Protein AF-A0A9P4HYZ8-F1 (afdb_monomer)

Solvent-accessible surface area (backbone atoms only — not comparable to full-atom values): 9471 Å² total; per-residue (Å²): 136,83,79,76,77,73,88,64,77,79,76,78,64,61,65,66,66,54,50,53,30,52,51,43,30,47,53,16,23,52,52,40,28,52,54,36,51,52,52,49,50,53,34,52,73,74,72,43,86,74,59,67,69,50,57,50,42,30,50,53,17,52,52,49,50,53,48,53,54,52,52,49,52,40,42,77,75,71,58,70,56,62,70,60,54,39,53,51,36,49,55,48,38,55,52,38,50,54,40,44,52,53,48,50,68,72,40,44,73,67,66,76,50,74,72,36,57,90,74,41,72,42,71,67,44,26,51,53,46,49,50,53,51,50,44,51,54,32,44,49,44,28,41,53,25,35,50,51,45,35,51,51,44,52,51,43,46,55,51,48,57,60,50,57,61,57,71,70,68,82,78,130

Secondary structure (DSSP, 8-state):
-------SPP--S-HHHHHHHHHHHHHHHHHHHHHHHHHHHHHHHTTPPPPHHHHHHHHHHHHHHHHHHHHHHHHHHT---HHHHHHHHHH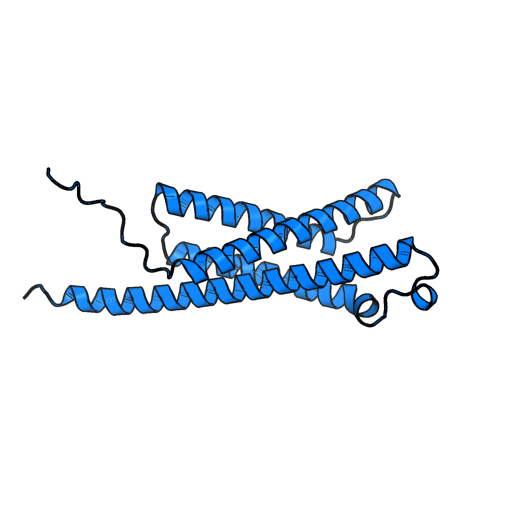HHHHHHHHHHHHHHHHHHHHHS--SHHHHSSHHHHHHHHHHHHHHHHHHHHHHHHHHHHHHHHHHHHHHHHHHHHGGGS--

Foldseek 3Di:
DDPPPPPADPDLADVVLQVVLLVLLLVLLVLLLVLLVVVVVVCVVVVHDRDVLSVLSNVLSVLSNVVSVVQVVCCVPPNDDLVVQLVSLVVSLVSLVVSLVVLCVVCVVLVPDQLDCVVQVDPVSSVVSVSSVVSNVSSVSNNVSSVSNSVSSVVSVVVVVVVVVVVVPPPD

Mean predicted aligned error: 7.48 Å

Organism: NCBI:txid1314787

Sequence (172 aa):
ITMARSKVQPTHYPRIPFHILRSAQLISSLVVASVMLYFIANLSHDGYGVPWTFIFLTTVSFLTIVFLSATIVLHCCYGLKPRLNIALNTSLLTIWTVGFALLARWSSPTLGHVCSKVTWHNEDGIMICRIYKALFAFSMLGFLSTTSALLLDIYVWKRSIRRGKYNQMEGL

Radius of gyration: 21.16 Å; Cα contacts (8 Å, |Δi|>4): 133; chains: 1; bounding box: 54×35×67 Å

Nearest PDB structures (foldseek):
  8yky-assembly1_R  TM=3.660E-01  e=1.196E+00  Clostridium perfringens
  8rql-assembly1_R  TM=3.349E-01  e=1.775E+00  Homo sapiens
  7d3s-assembly1_R  TM=3.999E-01  e=5.259E+00  Homo sapiens
  5uz7-assembly1_R  TM=3.154E-01  e=3.543E+00  Homo sapiens
  6e6a-assembly1_B  TM=3.375E-01  e=4.535E+00  Chlamydia trachomatis

Structure (mmCIF, N/CA/C/O backbone):
data_AF-A0A9P4HYZ8-F1
#
_entry.id   AF-A0A9P4HYZ8-F1
#
loop_
_atom_site.group_PDB
_atom_site.id
_atom_site.type_symbol
_atom_site.label_atom_id
_atom_site.label_alt_id
_atom_site.label_comp_id
_atom_site.label_asym_id
_atom_site.label_entity_id
_atom_site.label_seq_id
_atom_site.pdbx_PDB_ins_code
_atom_site.Cartn_x
_atom_site.Cartn_y
_atom_site.Cartn_z
_atom_site.occupancy
_atom_site.B_iso_or_equiv
_atom_site.auth_seq_id
_atom_site.auth_comp_id
_atom_site.auth_asym_id
_atom_site.auth_atom_id
_atom_site.pdbx_PDB_model_num
ATOM 1 N N . ILE A 1 1 ? -10.371 21.748 43.003 1.00 42.84 1 ILE A N 1
ATOM 2 C CA . ILE A 1 1 ? -10.140 21.624 41.542 1.00 42.84 1 ILE A CA 1
ATOM 3 C C . ILE A 1 1 ? -10.949 20.429 41.060 1.00 42.84 1 ILE A C 1
ATOM 5 O O . ILE A 1 1 ? -10.550 19.291 41.266 1.00 42.84 1 ILE A O 1
ATOM 9 N N . THR A 1 2 ? -12.148 20.676 40.543 1.00 41.84 2 THR A N 1
ATOM 10 C CA . THR A 1 2 ? -13.021 19.651 39.964 1.00 41.84 2 THR A CA 1
ATOM 11 C C . THR A 1 2 ? -12.403 19.188 38.647 1.00 41.84 2 THR A C 1
ATOM 13 O O . THR A 1 2 ? -12.336 19.953 37.689 1.00 41.84 2 THR A O 1
ATOM 16 N N . MET A 1 3 ? -11.902 17.949 38.597 1.00 49.66 3 MET A N 1
ATOM 17 C CA . MET A 1 3 ? -11.468 17.346 37.336 1.00 49.66 3 MET A CA 1
ATOM 18 C C . MET A 1 3 ? -12.684 17.257 36.413 1.00 49.66 3 MET A C 1
ATOM 20 O O . MET A 1 3 ? -13.581 16.444 36.635 1.00 49.66 3 MET A O 1
ATOM 24 N N . ALA A 1 4 ? -12.728 18.107 35.386 1.00 51.38 4 ALA A N 1
ATOM 25 C CA . ALA A 1 4 ? -13.688 17.974 34.306 1.00 51.38 4 ALA A CA 1
ATOM 26 C C . ALA A 1 4 ? -13.542 16.562 33.726 1.00 51.38 4 ALA A C 1
ATOM 28 O O . ALA A 1 4 ? -12.506 16.208 33.160 1.00 51.38 4 ALA A O 1
ATOM 29 N N . ARG A 1 5 ? -14.567 15.729 33.928 1.00 47.62 5 ARG A N 1
ATOM 30 C CA . ARG A 1 5 ? -14.634 14.374 33.387 1.00 47.62 5 ARG A CA 1
ATOM 31 C C . ARG A 1 5 ? -14.555 14.489 31.871 1.00 47.62 5 ARG A C 1
ATOM 33 O O . ARG A 1 5 ? -15.538 14.838 31.222 1.00 47.62 5 ARG A O 1
ATOM 40 N N . SER A 1 6 ? -13.374 14.217 31.321 1.00 45.97 6 SER A N 1
ATOM 41 C CA . SER A 1 6 ? -13.174 14.042 29.889 1.00 45.97 6 SER A CA 1
ATOM 42 C C . SER A 1 6 ? -14.232 13.060 29.390 1.00 45.97 6 SER A C 1
ATOM 44 O O . SER A 1 6 ? -14.254 11.889 29.770 1.00 45.97 6 SER A O 1
ATOM 46 N N . LYS A 1 7 ? -15.161 13.563 28.572 1.00 51.66 7 LYS A N 1
ATOM 47 C CA . LYS A 1 7 ? -16.253 12.793 27.959 1.00 51.66 7 LYS A CA 1
ATOM 48 C C . LYS A 1 7 ? -15.747 11.928 26.795 1.00 51.66 7 LYS A C 1
ATOM 50 O O . LYS A 1 7 ? -16.540 11.458 25.985 1.00 51.66 7 LYS A O 1
ATOM 55 N N . VAL A 1 8 ? -14.428 11.756 26.686 1.00 53.22 8 VAL A N 1
ATOM 56 C CA . VAL A 1 8 ? -13.773 10.976 25.643 1.00 53.22 8 VAL A CA 1
ATOM 57 C C . VAL A 1 8 ? -13.601 9.557 26.163 1.00 53.22 8 VAL A C 1
ATOM 59 O O . VAL A 1 8 ? -12.939 9.315 27.172 1.00 53.22 8 VAL A O 1
ATOM 62 N N . GLN A 1 9 ? -14.240 8.612 25.480 1.00 54.69 9 GLN A N 1
ATOM 63 C CA . GLN A 1 9 ? -14.147 7.193 25.799 1.00 54.69 9 GLN A CA 1
ATOM 64 C C . GLN A 1 9 ? -12.663 6.763 25.783 1.00 54.69 9 GLN A C 1
ATOM 66 O O . GLN A 1 9 ? -11.972 7.065 24.806 1.00 54.69 9 GLN A O 1
ATOM 71 N N . PRO A 1 10 ? -12.146 6.082 26.827 1.00 59.66 10 PRO A N 1
ATOM 72 C CA . PRO A 1 10 ? -10.743 5.694 26.874 1.00 59.66 10 PRO A CA 1
ATOM 73 C C . PRO A 1 10 ? -10.381 4.824 25.670 1.00 59.66 10 PRO A C 1
ATOM 75 O O . PRO A 1 10 ? -11.045 3.826 25.380 1.00 59.66 10 PRO A O 1
ATOM 78 N N . THR A 1 11 ? -9.310 5.190 24.970 1.00 61.12 11 THR A N 1
ATOM 79 C CA . THR A 1 11 ? -8.834 4.454 23.802 1.00 61.12 11 THR A CA 1
ATOM 80 C C . THR A 1 11 ? -8.452 3.025 24.196 1.00 61.12 11 THR A C 1
ATOM 82 O O . THR A 1 11 ? -7.488 2.811 24.925 1.00 61.12 11 THR A O 1
ATOM 85 N N . HIS A 1 12 ? -9.187 2.026 23.699 1.00 68.12 12 HIS A N 1
ATOM 86 C CA . HIS A 1 12 ? -8.905 0.607 23.971 1.00 68.12 12 HIS A CA 1
ATOM 87 C C . HIS A 1 12 ? -7.723 0.036 23.167 1.00 68.12 12 HIS A C 1
ATOM 89 O O . HIS A 1 12 ? -7.365 -1.129 23.350 1.00 68.12 12 HIS A O 1
ATOM 95 N N . TYR A 1 13 ? -7.129 0.831 22.273 1.00 74.62 13 TYR A N 1
ATOM 96 C CA . TYR A 1 13 ? -6.004 0.412 21.444 1.00 74.62 13 TYR A CA 1
ATOM 97 C C . TYR A 1 13 ? -4.692 0.395 22.239 1.00 74.62 13 TYR A C 1
ATOM 99 O O . TYR A 1 13 ? -4.389 1.366 22.940 1.00 74.62 13 TYR A O 1
ATOM 107 N N . PRO A 1 14 ? -3.867 -0.659 22.104 1.00 80.62 14 PRO A N 1
ATOM 108 C CA . PRO A 1 14 ? -2.502 -0.616 22.601 1.00 80.62 14 PRO A CA 1
ATOM 109 C C . PRO A 1 14 ? -1.713 0.407 21.769 1.00 80.62 14 PRO A C 1
ATOM 111 O O . PRO A 1 14 ? -1.604 0.274 20.550 1.00 80.62 14 PRO A O 1
ATOM 114 N N . ARG A 1 15 ? -1.180 1.445 22.430 1.00 78.69 15 ARG A N 1
ATOM 115 C CA . ARG A 1 15 ? -0.579 2.619 21.766 1.00 78.69 15 ARG A CA 1
ATOM 116 C C . ARG A 1 15 ? 0.542 2.243 20.792 1.00 78.69 15 ARG A C 1
ATOM 118 O O . ARG A 1 15 ? 0.533 2.690 19.652 1.00 78.69 15 ARG A O 1
ATOM 125 N N . ILE A 1 16 ? 1.479 1.400 21.229 1.00 83.00 16 ILE A N 1
ATOM 126 C CA . ILE A 1 16 ? 2.681 1.069 20.449 1.00 83.00 16 ILE A CA 1
ATOM 127 C C . ILE A 1 16 ? 2.332 0.311 19.152 1.00 83.00 16 ILE A C 1
ATOM 129 O O . ILE A 1 16 ? 2.648 0.832 18.082 1.00 83.00 16 ILE A O 1
ATOM 133 N N . PRO A 1 17 ? 1.627 -0.843 19.182 1.00 86.38 17 PRO A N 1
ATOM 134 C CA . PRO A 1 17 ? 1.246 -1.548 17.955 1.00 86.38 17 PRO A CA 1
ATOM 135 C C . PRO A 1 17 ? 0.428 -0.683 16.996 1.00 86.38 17 PRO A C 1
ATOM 137 O O . PRO A 1 17 ? 0.641 -0.722 15.790 1.00 86.38 17 PRO A O 1
ATOM 140 N N . PHE A 1 18 ? -0.483 0.131 17.532 1.00 86.50 18 PHE A N 1
ATOM 141 C CA . PHE A 1 18 ? -1.340 0.989 16.725 1.00 86.50 18 PHE A CA 1
ATOM 142 C C . PHE A 1 18 ? -0.543 2.025 15.922 1.00 86.50 18 PHE A C 1
ATOM 144 O O . PHE A 1 18 ? -0.737 2.145 14.712 1.00 86.50 18 PHE A O 1
ATOM 151 N N . HIS A 1 19 ? 0.377 2.747 16.568 1.00 87.81 19 HIS A N 1
ATOM 152 C CA . HIS A 1 19 ? 1.184 3.753 15.879 1.00 87.81 19 HIS A CA 1
ATOM 153 C C . HIS A 1 19 ? 2.222 3.128 14.947 1.00 87.81 19 HIS A C 1
ATOM 155 O O . HIS A 1 19 ? 2.400 3.633 13.846 1.00 87.81 19 HIS A O 1
ATOM 161 N N . ILE A 1 20 ? 2.851 2.010 15.328 1.00 91.94 20 ILE A N 1
ATOM 162 C CA . ILE A 1 20 ? 3.816 1.317 14.459 1.00 91.94 20 ILE A CA 1
ATOM 163 C C . ILE A 1 20 ? 3.151 0.876 13.155 1.00 91.94 20 ILE A C 1
ATOM 165 O O . ILE A 1 20 ? 3.680 1.149 12.079 1.00 91.94 20 ILE A O 1
ATOM 169 N N . LEU A 1 21 ? 1.983 0.232 13.237 1.00 93.38 21 LEU A N 1
ATOM 170 C CA . LEU A 1 21 ? 1.278 -0.255 12.053 1.00 93.38 21 LEU A CA 1
ATOM 171 C C . LEU A 1 21 ? 0.868 0.894 11.132 1.00 93.38 21 LEU A C 1
ATOM 173 O O . LEU A 1 21 ? 1.111 0.823 9.931 1.00 93.38 21 LEU A O 1
ATOM 177 N N . ARG A 1 22 ? 0.337 1.986 11.691 1.00 91.62 22 ARG A N 1
ATOM 178 C CA . ARG A 1 22 ? -0.039 3.164 10.898 1.00 91.62 22 ARG A CA 1
ATOM 179 C C . ARG A 1 22 ? 1.158 3.876 10.278 1.00 91.62 22 ARG A C 1
ATOM 181 O O . ARG A 1 22 ? 1.073 4.290 9.127 1.00 91.62 22 ARG A O 1
ATOM 188 N N . SER A 1 23 ? 2.275 3.983 10.995 1.00 92.88 23 SER A N 1
ATOM 189 C CA . SER A 1 23 ? 3.514 4.538 10.443 1.00 92.88 23 SER A CA 1
ATOM 190 C C . SER A 1 23 ? 4.061 3.666 9.315 1.00 92.88 23 SER A C 1
ATOM 192 O O . SER A 1 23 ? 4.459 4.195 8.282 1.00 92.88 23 SER A O 1
ATOM 194 N N . ALA A 1 24 ? 4.026 2.338 9.463 1.00 95.38 24 ALA A N 1
ATOM 195 C CA . ALA A 1 24 ? 4.433 1.415 8.407 1.00 95.38 24 ALA A CA 1
ATOM 196 C C . ALA A 1 24 ? 3.540 1.536 7.160 1.00 95.38 24 ALA A C 1
ATOM 198 O O . ALA A 1 24 ? 4.065 1.602 6.048 1.00 95.38 24 ALA A O 1
ATOM 199 N N . GLN A 1 25 ? 2.216 1.636 7.337 1.00 95.38 25 GLN A N 1
ATOM 200 C CA . GLN A 1 25 ? 1.273 1.891 6.241 1.00 95.38 25 GLN A CA 1
ATOM 201 C C . GLN A 1 25 ? 1.567 3.230 5.553 1.00 95.38 25 GLN A C 1
ATOM 203 O O . GLN A 1 25 ? 1.615 3.287 4.326 1.00 95.38 25 GLN A O 1
ATOM 208 N N . LEU A 1 26 ? 1.811 4.294 6.327 1.00 94.69 26 LEU A N 1
ATOM 209 C CA . LEU A 1 26 ? 2.102 5.623 5.791 1.00 94.69 26 LEU A CA 1
ATOM 210 C C . LEU A 1 26 ? 3.398 5.624 4.977 1.00 94.69 26 LEU A C 1
ATOM 212 O O . LEU A 1 26 ? 3.383 6.037 3.821 1.00 94.69 26 LEU A O 1
ATOM 216 N N . ILE A 1 27 ? 4.493 5.110 5.545 1.00 96.81 27 ILE A N 1
ATOM 217 C CA . ILE A 1 27 ? 5.796 5.029 4.869 1.00 96.81 27 ILE A CA 1
ATOM 218 C C . ILE A 1 27 ? 5.676 4.201 3.589 1.00 96.81 27 ILE A C 1
ATOM 220 O O . ILE A 1 27 ? 6.115 4.645 2.532 1.00 96.81 27 ILE A O 1
ATOM 224 N N . SER A 1 28 ? 5.037 3.030 3.667 1.00 96.75 28 SER A N 1
ATOM 225 C CA . SER A 1 28 ? 4.771 2.194 2.495 1.00 96.75 28 SER A CA 1
ATOM 226 C C . SER A 1 28 ? 4.015 2.970 1.414 1.00 96.75 28 SER A C 1
ATOM 228 O O . SER A 1 28 ? 4.494 3.065 0.286 1.00 96.75 28 SER A O 1
ATOM 230 N N . SER A 1 29 ? 2.882 3.587 1.760 1.00 95.94 29 SER A N 1
ATOM 231 C CA . SER A 1 29 ? 2.058 4.327 0.800 1.00 95.94 29 SER A CA 1
ATOM 232 C C . SER A 1 29 ? 2.784 5.525 0.184 1.00 95.94 29 SER A C 1
ATOM 234 O O . SER A 1 29 ? 2.645 5.767 -1.010 1.00 95.94 29 SER A O 1
ATOM 236 N N . LEU A 1 30 ? 3.618 6.234 0.949 1.00 96.88 30 LEU A N 1
ATOM 237 C CA . LEU A 1 30 ? 4.393 7.365 0.447 1.00 96.88 30 LEU A CA 1
ATOM 238 C C . LEU A 1 30 ? 5.462 6.917 -0.553 1.00 96.88 30 LEU A C 1
ATOM 240 O O . LEU A 1 30 ? 5.611 7.533 -1.609 1.00 96.88 30 LEU A O 1
ATOM 244 N N . VAL A 1 31 ? 6.177 5.829 -0.251 1.00 96.69 31 VAL A N 1
ATOM 245 C CA . VAL A 1 31 ? 7.199 5.279 -1.151 1.00 96.69 31 VAL A CA 1
ATOM 246 C C . VAL A 1 31 ? 6.554 4.740 -2.425 1.00 96.69 31 VAL A C 1
ATOM 248 O O . VAL A 1 31 ? 7.002 5.080 -3.518 1.00 96.69 31 VAL A O 1
ATOM 251 N N . VAL A 1 32 ? 5.477 3.955 -2.309 1.00 96.44 32 VAL A N 1
ATOM 252 C CA . VAL A 1 32 ? 4.767 3.404 -3.474 1.00 96.44 32 VAL A CA 1
ATOM 253 C C . VAL A 1 32 ? 4.194 4.526 -4.343 1.00 96.44 32 VAL A C 1
ATOM 255 O O . VAL A 1 32 ? 4.398 4.499 -5.555 1.00 96.44 32 VAL A O 1
ATOM 258 N N . ALA A 1 33 ? 3.562 5.547 -3.750 1.00 96.31 33 ALA A N 1
ATOM 259 C CA . ALA A 1 33 ? 3.072 6.710 -4.490 1.00 96.31 33 ALA A CA 1
ATOM 260 C C . ALA A 1 33 ? 4.209 7.437 -5.223 1.00 96.31 33 ALA A C 1
ATOM 262 O O . ALA A 1 33 ? 4.098 7.696 -6.417 1.00 96.31 33 ALA A O 1
ATOM 263 N N . SER A 1 34 ? 5.320 7.711 -4.535 1.00 96.50 34 SER A N 1
ATOM 264 C CA . SER A 1 34 ? 6.474 8.411 -5.116 1.00 96.50 34 SER A CA 1
ATOM 265 C C . SER A 1 34 ? 7.072 7.650 -6.301 1.00 96.50 34 SER A C 1
ATOM 267 O O . SER A 1 34 ? 7.298 8.230 -7.360 1.00 96.50 34 SER A O 1
ATOM 269 N N . VAL A 1 35 ? 7.285 6.339 -6.152 1.00 95.81 35 VAL A N 1
ATOM 270 C CA . VAL A 1 35 ? 7.855 5.497 -7.214 1.00 95.81 35 VAL A CA 1
ATOM 271 C C . VAL A 1 35 ? 6.897 5.354 -8.397 1.00 95.81 35 VAL A C 1
ATOM 273 O O . VAL A 1 35 ? 7.328 5.431 -9.546 1.00 95.81 35 VAL A O 1
ATOM 276 N N . MET A 1 36 ? 5.597 5.175 -8.146 1.00 94.56 36 MET A N 1
ATOM 277 C CA . MET A 1 36 ? 4.608 5.111 -9.223 1.00 94.56 36 MET A CA 1
ATOM 278 C C . MET A 1 36 ? 4.526 6.424 -9.998 1.00 94.56 36 MET A C 1
ATOM 280 O O . MET A 1 36 ? 4.550 6.398 -11.224 1.00 94.56 36 MET A O 1
ATOM 284 N N . LEU A 1 37 ? 4.487 7.566 -9.304 1.00 95.75 37 LEU A N 1
ATOM 285 C CA . LEU A 1 37 ? 4.490 8.880 -9.947 1.00 95.75 37 LEU A CA 1
ATOM 286 C C . LEU A 1 37 ? 5.754 9.097 -10.778 1.00 95.75 37 LEU A C 1
ATOM 288 O O . LEU A 1 37 ? 5.655 9.587 -11.897 1.00 95.75 37 LEU A O 1
ATOM 292 N N . TYR A 1 38 ? 6.918 8.681 -10.272 1.00 94.69 38 TYR A N 1
ATOM 293 C CA . TYR A 1 38 ? 8.167 8.711 -11.031 1.00 94.69 38 TYR A CA 1
ATOM 294 C C . TYR A 1 38 ? 8.065 7.903 -12.332 1.00 94.69 38 TYR A C 1
ATOM 296 O O . TYR A 1 38 ? 8.416 8.409 -13.397 1.00 94.69 38 TYR A O 1
ATOM 304 N N . PHE A 1 39 ? 7.546 6.671 -12.290 1.00 92.25 39 PHE A N 1
ATOM 305 C CA . PHE A 1 39 ? 7.381 5.877 -13.509 1.00 92.25 39 PHE A CA 1
ATOM 306 C C . PHE A 1 39 ? 6.346 6.468 -14.466 1.00 92.25 39 PHE A C 1
ATOM 308 O O . PHE A 1 39 ? 6.597 6.519 -15.666 1.00 92.25 39 PHE A O 1
ATOM 315 N N . ILE A 1 40 ? 5.210 6.943 -13.954 1.00 94.00 40 ILE A N 1
ATOM 316 C CA . ILE A 1 40 ? 4.167 7.580 -14.767 1.00 94.00 40 ILE A CA 1
ATOM 317 C C . ILE A 1 40 ? 4.719 8.829 -15.461 1.00 94.00 40 ILE A C 1
ATOM 319 O O . ILE A 1 40 ? 4.478 9.010 -16.652 1.00 94.00 40 ILE A O 1
ATOM 323 N N . ALA A 1 41 ? 5.478 9.662 -14.744 1.00 94.25 41 ALA A N 1
ATOM 324 C CA . ALA A 1 41 ? 6.073 10.877 -15.287 1.00 94.25 41 ALA A CA 1
ATOM 325 C C . ALA A 1 41 ? 7.071 10.572 -16.411 1.00 94.25 41 ALA A C 1
ATOM 327 O O . ALA A 1 41 ? 6.965 11.173 -17.475 1.00 94.25 41 ALA A O 1
ATOM 328 N N . ASN A 1 42 ? 7.977 9.604 -16.217 1.00 92.38 42 ASN A N 1
ATOM 329 C CA . ASN A 1 42 ? 8.937 9.218 -17.259 1.00 92.38 42 ASN A CA 1
ATOM 330 C C . ASN A 1 42 ? 8.248 8.596 -18.480 1.00 92.38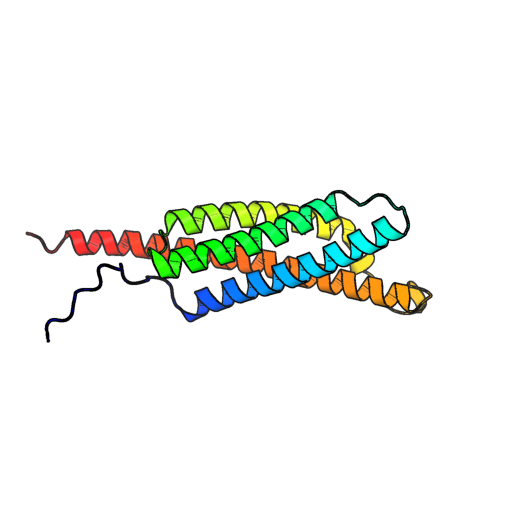 42 ASN A C 1
ATOM 332 O O . ASN A 1 42 ? 8.523 8.992 -19.605 1.00 92.38 42 ASN A O 1
ATOM 336 N N . LEU A 1 43 ? 7.293 7.681 -18.273 1.00 91.25 43 LEU A N 1
ATOM 337 C CA . LEU A 1 43 ? 6.553 7.072 -19.384 1.00 91.25 43 LEU A CA 1
ATOM 338 C C . LEU A 1 43 ? 5.780 8.119 -20.193 1.00 91.25 43 LEU A C 1
ATOM 340 O O . LEU A 1 43 ? 5.779 8.065 -21.418 1.00 91.25 43 LEU A O 1
ATOM 344 N N . SER A 1 44 ? 5.160 9.083 -19.509 1.00 92.25 44 SER A N 1
ATOM 345 C CA . SER A 1 44 ? 4.407 10.156 -20.165 1.00 92.25 44 SER A CA 1
ATOM 346 C C . SER A 1 44 ? 5.326 11.122 -20.912 1.00 92.25 44 SER A C 1
ATOM 348 O O . SER A 1 44 ? 4.988 11.548 -22.012 1.00 92.25 44 SER A O 1
ATOM 350 N N . HIS A 1 45 ? 6.482 11.455 -20.328 1.00 93.56 45 HIS A N 1
ATOM 351 C CA . HIS A 1 45 ? 7.497 12.295 -20.962 1.00 93.56 45 HIS A CA 1
ATOM 352 C C . HIS A 1 45 ? 8.008 11.672 -22.268 1.00 93.56 45 HIS A C 1
ATOM 354 O O . HIS A 1 45 ? 8.136 12.363 -23.275 1.00 93.56 45 HIS A O 1
ATOM 360 N N . ASP A 1 46 ? 8.211 10.355 -22.271 1.00 92.00 46 ASP A N 1
ATOM 361 C CA . ASP A 1 46 ? 8.729 9.616 -23.423 1.00 92.00 46 ASP A CA 1
ATOM 362 C C . ASP A 1 46 ? 7.626 9.199 -24.423 1.00 92.00 46 ASP A C 1
ATOM 364 O O . ASP A 1 46 ? 7.890 8.489 -25.393 1.00 92.00 46 ASP A O 1
ATOM 368 N N . GLY A 1 47 ? 6.378 9.635 -24.206 1.00 91.62 47 GLY A N 1
ATOM 369 C CA . GLY A 1 47 ? 5.245 9.374 -25.100 1.00 91.62 47 GLY A CA 1
ATOM 370 C C . GLY A 1 47 ? 4.693 7.944 -25.046 1.00 91.62 47 GLY A C 1
ATOM 371 O O . GLY A 1 47 ? 3.904 7.557 -25.910 1.00 91.62 47 GLY A O 1
ATOM 372 N N . TYR A 1 48 ? 5.074 7.151 -24.042 1.00 91.06 48 TYR A N 1
ATOM 373 C CA . TYR A 1 48 ? 4.558 5.799 -23.846 1.00 91.06 48 TYR A CA 1
ATOM 374 C C . TYR A 1 48 ? 3.210 5.799 -23.117 1.00 91.06 48 TYR A C 1
ATOM 376 O O . TYR A 1 48 ? 2.949 6.585 -22.205 1.00 91.06 48 TYR A O 1
ATOM 384 N N . GLY A 1 49 ? 2.349 4.846 -23.480 1.00 89.62 49 GLY A N 1
ATOM 385 C CA . GLY A 1 49 ? 1.096 4.608 -22.769 1.00 89.62 49 GLY A CA 1
ATOM 386 C C . GLY A 1 49 ? 1.341 4.141 -21.332 1.00 89.62 49 GLY A C 1
ATOM 387 O O . GLY A 1 49 ? 2.108 3.208 -21.092 1.00 89.62 49 GLY A O 1
ATOM 388 N N . VAL A 1 50 ? 0.658 4.763 -20.370 1.00 88.44 50 VAL A N 1
ATOM 389 C CA . VAL A 1 50 ? 0.772 4.407 -18.950 1.00 88.44 50 VAL A CA 1
ATOM 390 C C . VAL A 1 50 ? -0.034 3.132 -18.660 1.00 88.44 50 VAL A C 1
ATOM 392 O O . VAL A 1 50 ? -1.247 3.113 -18.892 1.00 88.44 50 VAL A O 1
ATOM 395 N N . PRO A 1 51 ? 0.582 2.071 -18.103 1.00 88.81 51 PRO A N 1
ATOM 396 C CA . PRO A 1 51 ? -0.148 0.872 -17.712 1.00 88.81 51 PRO A CA 1
ATOM 397 C C . PRO A 1 51 ? -1.211 1.177 -16.650 1.00 88.81 51 PRO A C 1
ATOM 399 O O . PRO A 1 51 ? -0.926 1.801 -15.626 1.00 88.81 51 PRO A O 1
ATOM 402 N N . TRP A 1 52 ? -2.428 0.659 -16.833 1.00 89.25 52 TRP A N 1
ATOM 403 C CA . TRP A 1 52 ? -3.522 0.829 -15.864 1.00 89.25 52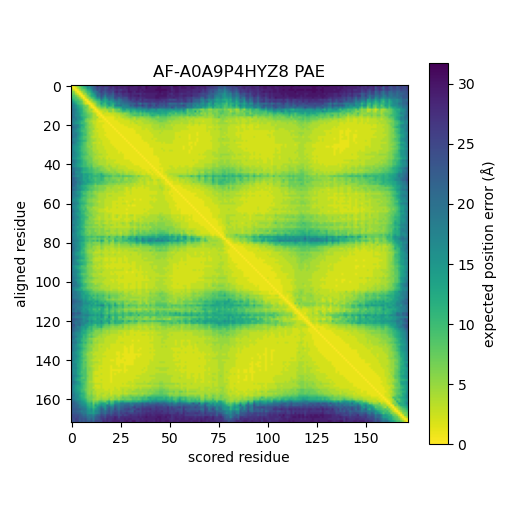 TRP A CA 1
ATOM 404 C C . TRP A 1 52 ? -3.156 0.351 -14.447 1.00 89.25 52 TRP A C 1
ATOM 406 O O . TRP A 1 52 ? -3.585 0.946 -13.460 1.00 89.25 52 TRP A O 1
ATOM 416 N N . THR A 1 53 ? -2.312 -0.678 -14.328 1.00 89.81 53 THR A N 1
ATOM 417 C CA . THR A 1 53 ? -1.830 -1.187 -13.034 1.00 89.81 53 THR A CA 1
ATOM 418 C C . THR A 1 53 ? -1.095 -0.122 -12.219 1.00 89.81 53 THR A C 1
ATOM 420 O O . THR A 1 53 ? -1.219 -0.104 -10.994 1.00 89.81 53 THR A O 1
ATOM 423 N N . PHE A 1 54 ? -0.372 0.789 -12.877 1.00 88.69 54 PHE A N 1
ATOM 424 C CA . PHE A 1 54 ? 0.397 1.839 -12.206 1.00 88.69 54 PHE A CA 1
ATOM 425 C C . PHE A 1 54 ? -0.541 2.922 -11.684 1.00 88.69 54 PHE A C 1
ATOM 427 O O . PHE A 1 54 ? -0.413 3.360 -10.541 1.00 88.69 54 PHE A O 1
ATOM 434 N N . ILE A 1 55 ? -1.544 3.289 -12.485 1.00 92.12 55 ILE A N 1
ATOM 435 C CA . ILE A 1 55 ? -2.608 4.213 -12.077 1.00 92.12 55 ILE A CA 1
ATOM 436 C C . ILE A 1 55 ? -3.353 3.636 -10.872 1.00 92.12 55 ILE A C 1
ATOM 438 O O . ILE A 1 55 ? -3.510 4.322 -9.865 1.00 92.12 55 ILE A O 1
ATOM 442 N N . PHE A 1 56 ? -3.728 2.355 -10.929 1.00 93.31 56 PHE A N 1
ATOM 443 C CA . PHE A 1 56 ? -4.420 1.682 -9.835 1.00 93.31 56 PHE A CA 1
ATOM 444 C C . PHE A 1 56 ? -3.609 1.736 -8.533 1.00 93.31 56 PHE A C 1
ATOM 446 O O . PHE A 1 56 ? -4.109 2.246 -7.532 1.00 93.31 56 PHE A O 1
ATOM 453 N N . LEU A 1 57 ? -2.344 1.291 -8.541 1.00 91.12 57 LEU A N 1
ATOM 454 C CA . LEU A 1 57 ? -1.455 1.320 -7.365 1.00 91.12 57 LEU A CA 1
ATOM 455 C C . LEU A 1 57 ? -1.197 2.734 -6.831 1.00 91.12 57 LEU A C 1
ATOM 457 O O . LEU A 1 57 ? -1.106 2.930 -5.615 1.00 91.12 57 LEU A O 1
ATOM 461 N N . THR A 1 58 ? -1.127 3.721 -7.724 1.00 93.19 58 THR A N 1
ATOM 462 C CA . THR A 1 58 ? -1.051 5.137 -7.350 1.00 93.19 58 THR A CA 1
ATOM 463 C C . THR A 1 58 ? -2.299 5.532 -6.567 1.00 93.19 58 THR A C 1
ATOM 465 O O . THR A 1 58 ? -2.188 6.010 -5.438 1.00 93.19 58 THR A O 1
ATOM 468 N N . THR A 1 59 ? -3.492 5.250 -7.098 1.00 93.69 59 THR A N 1
ATOM 469 C CA . THR A 1 59 ? -4.764 5.523 -6.417 1.00 93.69 59 THR A CA 1
ATOM 470 C C . THR A 1 59 ? -4.854 4.816 -5.065 1.00 93.69 59 THR A C 1
ATOM 472 O O . THR A 1 59 ? -5.224 5.456 -4.083 1.00 93.69 59 THR A O 1
ATOM 475 N N . VAL A 1 60 ? -4.461 3.538 -4.969 1.00 93.56 60 VAL A N 1
ATOM 476 C CA . VAL A 1 60 ? -4.422 2.792 -3.692 1.00 93.56 60 VAL A CA 1
ATOM 477 C C . VAL A 1 60 ? -3.568 3.519 -2.652 1.00 93.56 60 VAL A C 1
ATOM 479 O O . VAL A 1 60 ? -3.976 3.686 -1.498 1.00 93.56 60 VAL A O 1
ATOM 482 N N . SER A 1 61 ? -2.388 3.978 -3.063 1.00 93.12 61 SER A N 1
ATOM 483 C CA . SER A 1 61 ? -1.431 4.645 -2.181 1.00 93.12 61 SER A CA 1
ATOM 484 C C . SER A 1 61 ? -1.954 6.001 -1.705 1.00 93.12 61 SER A C 1
ATOM 486 O O . SER A 1 61 ? -1.952 6.271 -0.505 1.00 93.12 61 SER A O 1
ATOM 488 N N . PHE A 1 62 ? -2.505 6.817 -2.607 1.00 95.25 62 PHE A N 1
ATOM 489 C CA . PHE A 1 62 ? -3.127 8.097 -2.251 1.00 95.25 62 PHE A CA 1
ATOM 490 C C . PHE A 1 62 ? -4.344 7.930 -1.337 1.00 95.25 62 PHE A C 1
ATOM 492 O O . PHE A 1 62 ? -4.456 8.634 -0.333 1.00 95.25 62 PHE A O 1
ATOM 499 N N . LEU A 1 63 ? -5.229 6.972 -1.632 1.00 93.50 63 LEU A N 1
ATOM 500 C CA . LEU A 1 63 ? -6.371 6.663 -0.770 1.00 93.50 63 LEU A CA 1
ATOM 501 C C . LEU A 1 63 ? -5.919 6.233 0.627 1.00 93.50 63 LEU A C 1
ATOM 503 O O . LEU A 1 63 ? -6.532 6.638 1.613 1.00 93.50 63 LEU A O 1
ATOM 507 N N . THR A 1 64 ? -4.827 5.469 0.726 1.00 93.06 64 THR A N 1
ATOM 508 C CA . THR A 1 64 ? -4.238 5.078 2.016 1.00 93.06 64 THR A CA 1
ATOM 509 C C . THR A 1 64 ? -3.763 6.305 2.799 1.00 93.06 64 THR A C 1
ATOM 511 O O . THR A 1 64 ? -4.094 6.432 3.977 1.00 93.06 64 THR A O 1
ATOM 514 N N . ILE A 1 65 ? -3.062 7.245 2.155 1.00 93.88 65 ILE A N 1
ATOM 515 C CA . ILE A 1 65 ? -2.605 8.494 2.790 1.00 93.88 65 ILE A CA 1
ATOM 516 C C . ILE A 1 65 ? -3.799 9.320 3.286 1.00 93.88 65 ILE A C 1
ATOM 518 O O . ILE A 1 65 ? -3.827 9.727 4.447 1.00 93.88 65 ILE A O 1
ATOM 522 N N . VAL A 1 66 ? -4.813 9.534 2.440 1.00 93.94 66 VAL A N 1
ATOM 523 C CA . VAL A 1 66 ? -6.026 10.287 2.806 1.00 93.94 66 VAL A CA 1
ATOM 524 C C . VAL A 1 66 ? -6.754 9.617 3.968 1.00 93.94 66 VAL A C 1
ATOM 526 O O . VAL A 1 66 ? -7.139 10.288 4.925 1.00 93.94 66 VAL A O 1
ATOM 529 N N . PHE A 1 67 ? -6.903 8.293 3.929 1.00 90.62 67 PHE A N 1
ATOM 530 C CA . PHE A 1 67 ? -7.536 7.529 4.997 1.00 90.62 67 PHE A CA 1
ATOM 531 C C . PHE A 1 67 ? -6.777 7.637 6.327 1.00 90.62 67 PHE A C 1
ATOM 533 O O . PHE A 1 67 ? -7.389 7.870 7.374 1.00 90.62 67 PHE A O 1
ATOM 540 N N . LEU A 1 68 ? -5.452 7.483 6.311 1.00 90.38 68 LEU A N 1
ATOM 541 C CA . LEU A 1 68 ? -4.634 7.600 7.517 1.00 90.38 68 LEU A CA 1
ATOM 542 C C . LEU A 1 68 ? -4.723 9.015 8.096 1.00 90.38 68 LEU A C 1
ATOM 544 O O . LEU A 1 68 ? -4.970 9.164 9.291 1.00 90.38 68 LEU A O 1
ATOM 548 N N . SER A 1 69 ? -4.638 10.046 7.255 1.00 89.94 69 SER A N 1
ATOM 549 C CA . SER A 1 69 ? -4.813 11.441 7.671 1.00 89.94 69 SER A CA 1
ATOM 550 C C . SER A 1 69 ? -6.195 11.682 8.284 1.00 89.94 69 SER A C 1
ATOM 552 O O . SER A 1 69 ? -6.301 12.191 9.400 1.00 89.94 69 SER A O 1
ATOM 554 N N . ALA A 1 70 ? -7.263 11.240 7.615 1.00 88.25 70 ALA A N 1
ATOM 555 C CA . ALA A 1 70 ? -8.632 11.396 8.100 1.00 88.25 70 ALA A CA 1
ATOM 556 C C . ALA A 1 70 ? -8.865 10.653 9.425 1.00 88.25 70 ALA A C 1
ATOM 558 O O . ALA A 1 70 ? -9.485 11.191 10.343 1.00 88.25 70 ALA A O 1
ATOM 559 N N . THR A 1 71 ? -8.345 9.431 9.572 1.00 86.94 71 THR A N 1
ATOM 560 C CA . THR A 1 71 ? -8.485 8.674 10.824 1.00 86.94 71 THR A CA 1
ATOM 561 C C . THR A 1 71 ? -7.647 9.230 11.961 1.00 86.94 71 THR A C 1
ATOM 563 O O . THR A 1 71 ? -8.066 9.089 13.108 1.00 86.94 71 THR A O 1
ATOM 566 N N . ILE A 1 72 ? -6.499 9.855 11.689 1.00 84.75 72 ILE A N 1
ATOM 567 C CA . ILE A 1 72 ? -5.731 10.596 12.696 1.00 84.75 72 ILE A CA 1
ATOM 568 C C . ILE A 1 72 ? -6.545 11.800 13.177 1.00 84.75 72 ILE A C 1
ATOM 570 O O . ILE A 1 72 ? -6.755 11.938 14.379 1.00 84.75 72 ILE A O 1
ATOM 574 N N . VAL A 1 73 ? -7.087 12.606 12.258 1.00 85.56 73 VAL A N 1
ATOM 575 C CA . VAL A 1 73 ? -7.926 13.768 12.601 1.00 85.56 73 VAL A CA 1
ATOM 576 C C . VAL A 1 73 ? -9.150 13.341 13.417 1.00 85.56 73 VAL A C 1
ATOM 578 O O . VAL A 1 73 ? -9.388 13.871 14.499 1.00 85.56 73 VAL A O 1
ATOM 581 N N . LEU A 1 74 ? -9.887 12.321 12.969 1.00 83.12 74 LEU A N 1
ATOM 582 C CA . LEU A 1 74 ? -11.042 11.790 13.702 1.00 83.12 74 LEU A CA 1
ATOM 583 C C . LEU A 1 74 ? -10.661 11.255 15.088 1.00 83.12 74 LEU A C 1
ATOM 585 O O . LEU A 1 74 ? -11.417 11.432 16.045 1.00 83.12 74 LEU A O 1
ATOM 589 N N . HIS A 1 75 ? -9.499 10.605 15.203 1.00 80.69 75 HIS A N 1
ATOM 590 C CA . HIS A 1 75 ? -9.007 10.098 16.478 1.00 80.69 75 HIS A CA 1
ATOM 591 C C . HIS A 1 75 ? -8.699 11.231 17.462 1.00 80.69 75 HIS A C 1
ATOM 593 O O . HIS A 1 75 ? -9.077 11.122 18.627 1.00 80.69 75 HIS A O 1
ATOM 599 N N . CYS A 1 76 ? -8.083 12.318 16.989 1.00 79.75 76 CYS A N 1
ATOM 600 C CA . CYS A 1 76 ? -7.754 13.489 17.800 1.00 79.75 76 CYS A CA 1
ATOM 601 C C . CYS A 1 76 ? -8.988 14.329 18.177 1.00 79.75 76 CYS A C 1
ATOM 603 O O . CYS A 1 76 ? -9.046 14.838 19.293 1.00 79.75 76 CYS A O 1
ATOM 605 N N . CYS A 1 77 ? -9.970 14.473 17.279 1.00 80.81 77 CYS A N 1
ATOM 606 C CA . CYS A 1 77 ? -11.094 15.399 17.467 1.00 80.81 77 CYS A CA 1
ATOM 607 C C . CYS A 1 77 ? -12.341 14.772 18.114 1.00 80.81 77 CYS A C 1
ATOM 609 O O . CYS A 1 77 ? -12.994 15.427 18.922 1.00 80.81 77 CYS A O 1
ATOM 611 N N . TYR A 1 78 ? -12.704 13.532 17.761 1.00 74.81 78 TYR A N 1
ATOM 612 C CA . TYR A 1 78 ? -14.027 12.967 18.096 1.00 74.81 78 TYR A CA 1
ATOM 613 C C . TYR A 1 78 ? -13.982 11.592 18.771 1.00 74.81 78 TYR A C 1
ATOM 615 O O . TYR A 1 78 ? -15.014 11.090 19.219 1.00 74.81 78 TYR A O 1
ATOM 623 N N . GLY A 1 79 ? -12.802 10.975 18.858 1.00 73.31 79 GLY A N 1
ATOM 624 C CA . GLY A 1 79 ? -12.664 9.583 19.270 1.00 73.31 79 GLY A CA 1
ATOM 625 C C . GLY A 1 79 ? -13.083 8.627 18.149 1.00 73.31 79 GLY A C 1
ATOM 626 O O . GLY A 1 79 ? -14.135 8.746 17.518 1.00 73.31 79 GLY A O 1
ATOM 627 N N . LEU A 1 80 ? -12.231 7.645 17.865 1.00 74.62 80 LEU A N 1
ATOM 628 C CA . LEU A 1 80 ? -12.416 6.774 16.707 1.00 74.62 80 LEU A CA 1
ATOM 629 C C . LEU A 1 80 ? -13.366 5.613 17.031 1.00 74.62 80 LEU A C 1
ATOM 631 O O . LEU A 1 80 ? -13.056 4.762 17.866 1.00 74.62 80 LEU A O 1
ATOM 635 N N . LYS A 1 81 ? -14.499 5.531 16.324 1.00 80.81 81 LYS A N 1
ATOM 636 C CA . LYS A 1 81 ? -15.431 4.395 16.433 1.00 80.81 81 LYS A CA 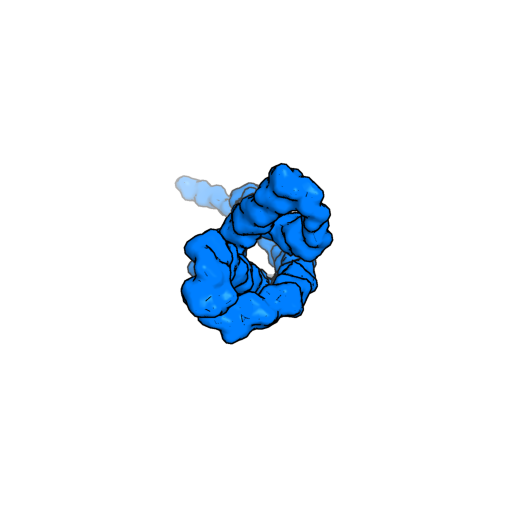1
ATOM 637 C C . LYS A 1 81 ? -14.769 3.109 15.898 1.00 80.81 81 LYS A C 1
ATOM 639 O O . LYS A 1 81 ? -14.416 3.076 14.718 1.00 80.81 81 LYS A O 1
ATOM 644 N N . PRO A 1 82 ? -14.678 2.012 16.683 1.00 81.31 82 PRO A N 1
ATOM 645 C CA . PRO A 1 82 ? -14.025 0.773 16.241 1.00 81.31 82 PRO A CA 1
ATOM 646 C C . PRO A 1 82 ? -14.620 0.166 14.964 1.00 81.31 82 PRO A C 1
ATOM 648 O O . PRO A 1 82 ? -13.883 -0.302 14.106 1.00 81.31 82 PRO A O 1
ATOM 651 N N . ARG A 1 83 ? -15.950 0.228 14.790 1.00 83.88 83 ARG A N 1
ATOM 652 C CA . ARG A 1 83 ? -16.628 -0.308 13.593 1.00 83.88 83 ARG A CA 1
ATOM 653 C C . ARG A 1 83 ? -16.232 0.434 12.314 1.00 83.88 83 ARG A C 1
ATOM 655 O O . ARG A 1 83 ? -16.089 -0.198 11.276 1.00 83.88 83 ARG A O 1
ATOM 662 N N . LEU A 1 84 ? -16.036 1.752 12.407 1.00 86.06 84 LEU A N 1
ATOM 663 C CA . LEU A 1 84 ? -15.600 2.572 11.278 1.00 86.06 84 LEU A CA 1
ATOM 664 C C . LEU A 1 84 ? -14.161 2.223 10.881 1.00 86.06 84 LEU A C 1
ATOM 666 O O . LEU A 1 84 ? -13.889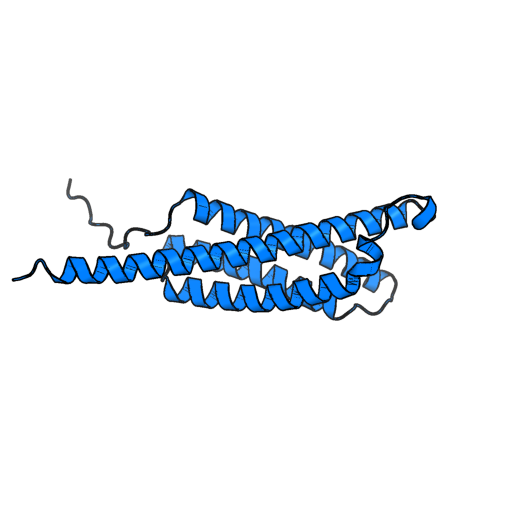 2.049 9.700 1.00 86.06 84 LEU A O 1
ATOM 670 N N . ASN A 1 85 ? -13.265 2.061 11.861 1.00 88.56 85 ASN A N 1
ATOM 671 C CA . ASN A 1 85 ? -11.870 1.698 11.591 1.00 88.56 85 ASN A CA 1
ATOM 672 C C . ASN A 1 85 ? -11.762 0.309 10.938 1.00 88.56 85 ASN A C 1
ATOM 674 O O . ASN A 1 85 ? -11.081 0.171 9.929 1.00 88.56 85 ASN A O 1
ATOM 678 N N . ILE A 1 86 ? -12.519 -0.682 11.435 1.00 90.62 86 ILE A N 1
ATOM 679 C CA . ILE A 1 86 ? -12.595 -2.023 10.826 1.00 90.62 86 ILE A CA 1
ATOM 680 C C . ILE A 1 86 ? -13.093 -1.943 9.384 1.00 90.62 86 ILE A C 1
ATOM 682 O O . ILE A 1 86 ? -12.478 -2.537 8.501 1.00 90.62 86 ILE A O 1
ATOM 686 N N . ALA A 1 87 ? -14.196 -1.227 9.135 1.00 92.19 87 ALA A N 1
ATOM 687 C CA . ALA A 1 87 ? -14.765 -1.112 7.794 1.00 92.19 87 ALA A CA 1
ATOM 688 C C . ALA A 1 87 ? -13.752 -0.504 6.816 1.00 92.19 87 ALA A C 1
ATOM 690 O O . ALA A 1 87 ? -13.520 -1.053 5.743 1.00 92.19 87 ALA A O 1
ATOM 691 N N . LEU A 1 88 ? -13.091 0.581 7.217 1.00 90.19 88 LEU A N 1
ATOM 692 C CA . LEU A 1 88 ? -12.139 1.270 6.357 1.00 90.19 88 LEU A CA 1
ATOM 693 C C . LEU A 1 88 ? -10.839 0.472 6.141 1.00 90.19 88 LEU A C 1
ATOM 695 O O . LEU A 1 88 ? -10.376 0.383 5.005 1.00 90.19 88 LEU A O 1
ATOM 699 N N . ASN A 1 89 ? -10.288 -0.176 7.176 1.00 92.94 89 ASN A N 1
ATOM 700 C CA . ASN A 1 89 ? -9.130 -1.069 7.020 1.00 92.94 89 ASN A CA 1
ATOM 701 C C . ASN A 1 89 ? -9.463 -2.316 6.189 1.00 92.94 89 ASN A C 1
ATOM 703 O O . ASN A 1 89 ? -8.604 -2.795 5.454 1.00 92.94 89 ASN A O 1
ATOM 707 N N . THR A 1 90 ? -10.700 -2.821 6.251 1.00 95.56 90 THR A N 1
ATOM 708 C CA . THR A 1 90 ? -11.154 -3.924 5.385 1.00 95.56 90 THR A CA 1
ATOM 709 C C . THR A 1 90 ? -11.166 -3.486 3.923 1.00 95.56 90 THR A C 1
ATOM 711 O O . THR A 1 90 ? -10.567 -4.159 3.089 1.00 95.56 90 THR A O 1
ATOM 714 N N . SER A 1 91 ? -11.770 -2.332 3.617 1.00 94.88 91 SER A N 1
ATOM 715 C CA . SER A 1 91 ? -11.781 -1.780 2.257 1.00 94.88 91 SER A CA 1
ATOM 716 C C . SER A 1 91 ? -10.368 -1.548 1.722 1.00 94.88 91 SER A C 1
ATOM 718 O O . SER A 1 91 ? -10.060 -1.931 0.594 1.00 94.88 91 SER A O 1
ATOM 720 N N . LEU A 1 92 ? -9.481 -0.973 2.542 1.00 94.06 92 LEU A N 1
ATOM 721 C CA . LEU A 1 92 ? -8.082 -0.792 2.164 1.00 94.06 92 LEU A CA 1
ATOM 722 C C . LEU A 1 92 ? -7.365 -2.116 1.933 1.00 94.06 92 LEU A C 1
ATOM 724 O O . LEU A 1 92 ? -6.628 -2.222 0.959 1.00 94.06 92 LEU A O 1
ATOM 728 N N . LEU A 1 93 ? -7.583 -3.123 2.781 1.00 95.94 93 LEU A N 1
ATOM 729 C CA . LEU A 1 93 ? -6.965 -4.433 2.609 1.00 95.94 93 LEU A CA 1
ATOM 730 C C . LEU A 1 93 ? -7.383 -5.072 1.284 1.00 95.94 93 LEU A C 1
ATOM 732 O O . LEU A 1 93 ? -6.529 -5.594 0.570 1.00 95.94 93 LEU A O 1
ATOM 736 N N . THR A 1 94 ? -8.665 -5.005 0.921 1.00 96.12 94 THR A N 1
ATOM 737 C CA . THR A 1 94 ? -9.155 -5.526 -0.363 1.00 96.12 94 THR A CA 1
ATOM 738 C C . THR A 1 94 ? -8.439 -4.861 -1.536 1.00 96.12 94 THR A C 1
ATOM 740 O O . THR A 1 94 ? -7.924 -5.544 -2.421 1.00 96.12 94 THR A O 1
ATOM 743 N N . ILE A 1 95 ? -8.347 -3.532 -1.513 1.00 94.44 95 ILE A N 1
ATOM 744 C CA . ILE A 1 95 ? -7.717 -2.755 -2.583 1.00 94.44 95 ILE A CA 1
ATOM 745 C C . ILE A 1 95 ? -6.197 -3.021 -2.637 1.00 94.44 95 ILE A C 1
ATOM 747 O O . ILE A 1 95 ? -5.654 -3.241 -3.721 1.00 94.44 95 ILE A O 1
ATOM 751 N N . TRP A 1 96 ? -5.517 -3.092 -1.486 1.00 95.12 96 TRP A N 1
ATOM 752 C CA . TRP A 1 96 ? -4.102 -3.473 -1.391 1.00 95.12 96 TRP A CA 1
ATOM 753 C C . TRP A 1 96 ? -3.842 -4.889 -1.894 1.00 95.12 96 TRP A C 1
ATOM 755 O O . TRP A 1 96 ? -2.840 -5.113 -2.561 1.00 95.12 96 TRP A O 1
ATOM 765 N N . THR A 1 97 ? -4.739 -5.836 -1.614 1.00 96.38 97 THR A N 1
ATOM 766 C CA . THR A 1 97 ? -4.619 -7.223 -2.086 1.00 96.38 97 THR A CA 1
ATOM 767 C C . THR A 1 97 ? -4.633 -7.270 -3.609 1.00 96.38 97 THR A C 1
ATOM 769 O O . THR A 1 97 ? -3.758 -7.882 -4.215 1.00 96.38 97 THR A O 1
ATOM 772 N N . VAL A 1 98 ? -5.593 -6.578 -4.232 1.00 95.88 98 VAL A N 1
ATOM 773 C CA . VAL A 1 98 ? -5.696 -6.501 -5.695 1.00 95.88 98 VAL A CA 1
ATOM 774 C C . VAL A 1 98 ? -4.459 -5.815 -6.278 1.00 95.88 98 VAL A C 1
ATOM 776 O O . VAL A 1 98 ? -3.838 -6.348 -7.195 1.00 95.88 98 VAL A O 1
ATOM 779 N N . GLY A 1 99 ? -4.053 -4.673 -5.714 1.00 93.56 99 GLY A N 1
ATOM 780 C CA . GLY A 1 99 ? -2.883 -3.926 -6.179 1.00 93.56 99 GLY A CA 1
ATOM 781 C C . GLY A 1 99 ? -1.592 -4.735 -6.069 1.00 93.56 99 GLY A C 1
ATOM 782 O O . GLY A 1 99 ? -0.826 -4.816 -7.029 1.00 93.56 99 GLY A O 1
ATOM 783 N N . PHE A 1 100 ? -1.374 -5.391 -4.929 1.00 94.62 100 PHE A N 1
ATOM 784 C CA . PHE A 1 100 ? -0.202 -6.225 -4.692 1.00 94.62 100 PHE A CA 1
ATOM 785 C C . PHE A 1 100 ? -0.181 -7.460 -5.596 1.00 94.62 100 PHE A C 1
ATOM 787 O O . PHE A 1 100 ? 0.865 -7.776 -6.154 1.00 94.62 100 PHE A O 1
ATOM 794 N N . ALA A 1 101 ? -1.319 -8.126 -5.810 1.00 94.94 101 ALA A N 1
ATOM 795 C CA . ALA A 1 101 ? -1.401 -9.271 -6.716 1.00 94.94 101 ALA A CA 1
ATOM 796 C C . ALA A 1 101 ? -1.081 -8.879 -8.169 1.00 94.94 101 ALA A C 1
ATOM 798 O O . ALA A 1 101 ? -0.316 -9.570 -8.847 1.00 94.94 101 ALA A O 1
ATOM 799 N N . LEU A 1 102 ? -1.617 -7.744 -8.633 1.00 93.00 102 LEU A N 1
ATOM 800 C CA . LEU A 1 102 ? -1.308 -7.198 -9.956 1.00 93.00 102 LEU A CA 1
ATOM 801 C C . LEU A 1 102 ? 0.179 -6.854 -10.080 1.00 93.00 102 LEU A C 1
ATOM 803 O O . LEU A 1 102 ? 0.809 -7.238 -11.066 1.00 93.00 102 LEU A O 1
ATOM 807 N N . LEU A 1 103 ? 0.752 -6.193 -9.068 1.00 92.06 103 LEU A N 1
ATOM 808 C CA . LEU A 1 103 ? 2.177 -5.872 -9.036 1.00 92.06 103 LEU A CA 1
ATOM 809 C C . LEU A 1 103 ? 3.041 -7.134 -9.060 1.00 92.06 103 LEU A C 1
ATOM 811 O O . LEU A 1 103 ? 3.995 -7.203 -9.829 1.00 92.06 103 LEU A O 1
ATOM 815 N N . ALA A 1 104 ? 2.717 -8.132 -8.239 1.00 92.75 104 ALA A N 1
ATOM 816 C CA . ALA A 1 104 ? 3.468 -9.376 -8.133 1.00 92.75 104 ALA A CA 1
ATOM 817 C C . ALA A 1 104 ? 3.489 -10.131 -9.462 1.00 92.75 104 ALA A C 1
ATOM 819 O O . ALA A 1 104 ? 4.546 -10.564 -9.916 1.00 92.75 104 ALA A O 1
ATOM 820 N N . ARG A 1 105 ? 2.333 -10.224 -10.126 1.00 91.81 105 ARG A N 1
ATOM 821 C CA . ARG A 1 105 ? 2.227 -10.850 -11.445 1.00 91.81 105 ARG A CA 1
ATOM 822 C C . ARG A 1 105 ? 3.030 -10.082 -12.494 1.00 91.81 105 ARG A C 1
ATOM 824 O O . ARG A 1 105 ? 3.725 -10.700 -13.292 1.00 91.81 105 ARG A O 1
ATOM 831 N N . TRP A 1 106 ? 2.935 -8.754 -12.493 1.00 88.06 106 TRP A N 1
ATOM 832 C CA . TRP A 1 106 ? 3.597 -7.903 -13.481 1.00 88.06 106 TRP A CA 1
ATOM 833 C C . TRP A 1 106 ? 5.124 -7.873 -13.304 1.00 88.06 106 TRP A C 1
ATOM 835 O O . TRP A 1 106 ? 5.863 -7.937 -14.279 1.00 88.06 106 TRP A O 1
ATOM 845 N N . SER A 1 107 ? 5.605 -7.836 -12.059 1.00 88.38 107 SER A N 1
ATOM 846 C CA . SER A 1 107 ? 7.034 -7.726 -11.728 1.00 88.38 107 SER A CA 1
ATOM 847 C C . SER A 1 107 ? 7.754 -9.069 -11.560 1.00 88.38 107 SER A C 1
ATOM 849 O O . SER A 1 107 ? 8.972 -9.078 -11.394 1.00 88.38 107 SER A O 1
ATOM 851 N N . SER A 1 108 ? 7.049 -10.205 -11.629 1.00 88.56 108 SER A N 1
ATOM 852 C CA . SER A 1 108 ? 7.621 -11.541 -11.395 1.00 88.56 108 SER A CA 1
ATOM 853 C C . SER A 1 108 ? 8.926 -11.819 -12.167 1.00 88.56 108 SER A C 1
ATOM 855 O O . SER A 1 108 ? 9.883 -12.255 -11.519 1.00 88.56 108 SER A O 1
ATOM 857 N N . PRO A 1 109 ? 9.045 -11.511 -13.478 1.00 85.88 109 PRO A N 1
ATOM 858 C CA . PRO A 1 109 ? 10.302 -11.710 -14.202 1.00 85.88 109 PRO A CA 1
ATOM 859 C C . PRO A 1 109 ? 11.440 -10.849 -13.636 1.00 85.88 109 PRO A C 1
ATOM 861 O O . PRO A 1 109 ? 12.530 -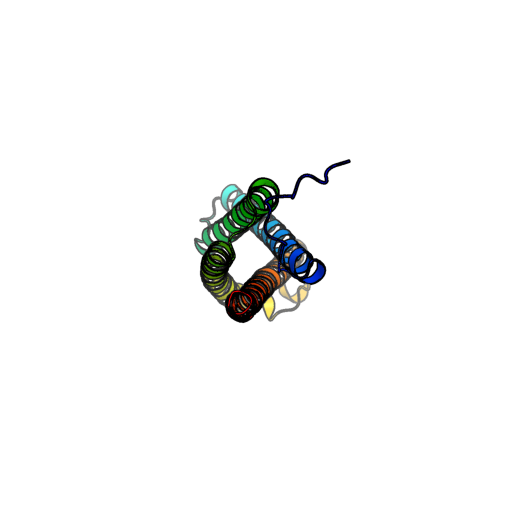11.338 -13.356 1.00 85.88 109 PRO A O 1
ATOM 864 N N . THR A 1 110 ? 11.173 -9.567 -13.383 1.00 85.75 110 THR A N 1
ATOM 865 C CA . THR A 1 110 ? 12.145 -8.605 -12.839 1.00 85.75 110 THR A CA 1
ATOM 866 C C . THR A 1 110 ? 12.629 -8.986 -11.438 1.00 85.75 110 THR A C 1
ATOM 868 O O . THR A 1 110 ? 13.799 -8.789 -11.109 1.00 85.75 110 THR A O 1
ATOM 871 N N . LEU A 1 111 ? 11.752 -9.550 -10.603 1.00 87.06 111 LEU A N 1
ATOM 872 C CA . LEU A 1 111 ? 12.093 -9.964 -9.240 1.00 87.06 111 LEU A CA 1
ATOM 873 C C . LEU A 1 111 ? 13.017 -11.186 -9.210 1.00 87.06 111 LEU A C 1
ATOM 875 O O . LEU A 1 111 ? 13.894 -11.252 -8.343 1.00 87.06 111 LEU A O 1
ATOM 879 N N . GLY A 1 112 ? 12.846 -12.110 -10.162 1.00 86.19 112 GLY A N 1
ATOM 880 C CA . GLY A 1 112 ? 13.614 -13.354 -10.255 1.00 86.19 112 GLY A CA 1
ATOM 881 C C . GLY A 1 112 ? 15.078 -13.176 -10.666 1.00 86.19 112 GLY A C 1
ATOM 882 O O . GLY A 1 112 ? 15.892 -14.060 -10.413 1.00 86.19 112 GLY A O 1
ATOM 883 N N . HIS A 1 113 ? 15.445 -12.031 -11.248 1.00 86.75 113 HIS A N 1
ATOM 884 C CA . HIS A 1 113 ? 16.804 -11.783 -11.731 1.00 86.75 113 HIS A CA 1
ATOM 885 C C . HIS A 1 113 ? 17.613 -10.846 -10.824 1.00 86.75 113 HIS A C 1
ATOM 887 O O . HIS A 1 113 ? 17.084 -9.972 -10.131 1.00 86.75 113 HIS A O 1
ATOM 893 N N . VAL A 1 114 ? 18.938 -11.009 -10.830 1.00 88.81 114 VAL A N 1
ATOM 894 C CA . VAL A 1 114 ? 19.8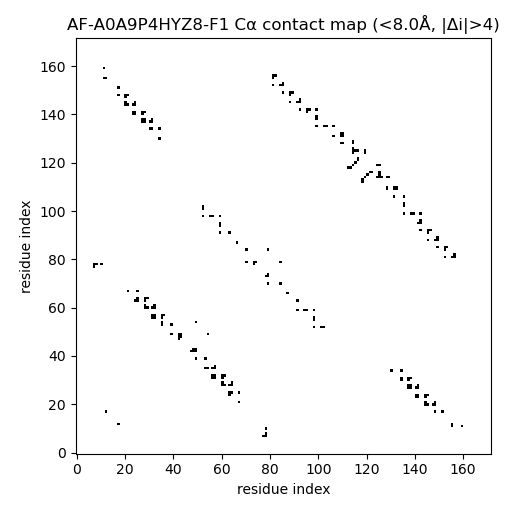65 -10.100 -10.139 1.00 88.81 114 VAL A CA 1
ATOM 895 C C . VAL A 1 114 ? 19.995 -8.798 -10.934 1.00 88.81 114 VAL A C 1
ATOM 897 O O . VAL A 1 114 ? 20.128 -8.818 -12.158 1.00 88.81 114 VAL A O 1
ATOM 900 N N . CYS A 1 115 ? 19.984 -7.660 -10.233 1.00 89.19 115 CYS A N 1
ATOM 901 C CA . CYS A 1 115 ? 20.216 -6.345 -10.831 1.00 89.19 115 CYS A CA 1
ATOM 902 C C . CYS A 1 115 ? 21.722 -6.144 -11.091 1.00 89.19 115 CYS A C 1
ATOM 904 O O . CYS A 1 115 ? 22.411 -5.504 -10.295 1.00 89.19 115 CYS A O 1
ATOM 906 N N . SER A 1 116 ? 22.244 -6.740 -12.166 1.00 88.06 116 SER A N 1
ATOM 907 C CA . SER A 1 116 ? 23.652 -6.661 -12.582 1.00 88.06 116 SER A CA 1
ATOM 908 C C . SER A 1 116 ? 23.790 -6.164 -14.024 1.00 88.06 116 SER A C 1
ATOM 910 O O . SER A 1 116 ? 22.843 -6.261 -14.808 1.00 88.06 116 SER A O 1
ATOM 912 N N . LYS A 1 117 ? 24.988 -5.680 -14.395 1.00 84.38 117 LYS A N 1
ATOM 913 C CA . LYS A 1 117 ? 25.292 -5.259 -15.778 1.00 84.38 117 LYS A CA 1
ATOM 914 C C . LYS A 1 117 ? 25.140 -6.407 -16.781 1.00 84.38 117 LYS A C 1
ATOM 916 O O . LYS A 1 117 ? 24.762 -6.157 -17.913 1.00 84.38 117 LYS A O 1
ATOM 921 N N . VAL A 1 118 ? 25.366 -7.653 -16.359 1.00 84.75 118 VAL A N 1
ATOM 922 C CA . VAL A 1 118 ? 25.212 -8.842 -17.218 1.00 84.75 118 VAL A CA 1
ATOM 923 C C . VAL A 1 118 ? 23.758 -9.036 -17.660 1.00 84.75 118 VAL A C 1
ATOM 925 O O . VAL A 1 118 ? 23.510 -9.393 -18.802 1.00 84.75 118 VAL A O 1
ATOM 928 N N . THR A 1 119 ? 22.796 -8.772 -16.774 1.00 82.44 119 THR A N 1
ATOM 929 C CA . THR A 1 119 ? 21.367 -8.949 -17.076 1.00 82.44 119 THR A CA 1
ATOM 930 C C . THR A 1 119 ? 20.748 -7.692 -17.694 1.00 82.44 119 THR A C 1
ATOM 932 O O . THR A 1 119 ? 19.922 -7.782 -18.597 1.00 82.44 119 THR A O 1
ATOM 935 N N . TRP A 1 120 ? 21.126 -6.511 -17.196 1.00 85.62 120 TRP A N 1
ATOM 936 C CA . TRP A 1 120 ? 20.472 -5.236 -17.527 1.00 85.62 120 TRP A CA 1
ATOM 937 C C . TRP A 1 120 ? 21.262 -4.356 -18.503 1.00 85.62 120 TRP A C 1
ATOM 939 O O . TRP A 1 120 ? 20.753 -3.313 -18.893 1.00 85.62 120 TRP A O 1
ATOM 949 N N . HIS A 1 121 ? 22.452 -4.791 -18.934 1.00 86.06 121 HIS A N 1
ATOM 950 C CA . HIS A 1 121 ? 23.342 -4.192 -19.946 1.00 86.06 121 HIS A CA 1
ATOM 951 C C . HIS A 1 121 ? 23.893 -2.786 -19.634 1.00 86.06 121 HIS A C 1
ATOM 953 O O . HIS A 1 121 ? 25.048 -2.505 -19.947 1.00 86.06 121 HIS A O 1
ATOM 959 N N . ASN A 1 122 ? 23.128 -1.917 -18.974 1.00 91.25 122 ASN A N 1
ATOM 960 C CA . ASN A 1 122 ? 23.497 -0.546 -18.629 1.00 91.25 122 ASN A CA 1
ATOM 961 C C . ASN A 1 122 ? 23.157 -0.206 -17.163 1.00 91.25 122 ASN A C 1
ATOM 963 O O . ASN A 1 122 ? 22.525 -0.982 -16.442 1.00 91.25 122 ASN A O 1
ATOM 967 N N . GLU A 1 123 ? 23.641 0.945 -16.690 1.00 90.44 123 GLU A N 1
ATOM 968 C CA . GLU A 1 123 ? 23.442 1.389 -15.301 1.00 90.44 123 GLU A CA 1
ATOM 969 C C . GLU A 1 123 ? 21.997 1.821 -15.026 1.00 90.44 123 GLU A C 1
ATOM 971 O O . GLU A 1 123 ? 21.463 1.522 -13.954 1.00 90.44 123 GLU A O 1
ATOM 976 N N . ASP A 1 124 ? 21.329 2.402 -16.023 1.00 88.06 124 ASP A N 1
ATOM 977 C CA . ASP A 1 124 ? 19.922 2.805 -15.938 1.00 88.06 124 ASP A CA 1
ATOM 978 C C . ASP A 1 124 ? 19.002 1.603 -15.694 1.00 88.06 124 ASP A C 1
ATOM 980 O O . ASP A 1 124 ? 18.150 1.624 -14.804 1.00 88.06 124 ASP A O 1
ATOM 984 N N . GLY A 1 125 ? 19.222 0.497 -16.407 1.00 87.88 125 GLY A N 1
ATOM 985 C CA . GLY A 1 125 ? 18.484 -0.748 -16.221 1.00 87.88 125 GLY A CA 1
ATOM 986 C C . GLY A 1 125 ? 18.682 -1.343 -14.825 1.00 87.88 125 GLY A C 1
ATOM 987 O O . GLY A 1 125 ? 17.732 -1.825 -14.204 1.00 87.88 125 GLY A O 1
ATOM 988 N N . ILE A 1 126 ? 19.893 -1.244 -14.264 1.00 92.62 126 ILE A N 1
ATOM 989 C CA . ILE A 1 126 ? 20.164 -1.667 -12.881 1.00 92.62 126 ILE A CA 1
ATOM 990 C C . ILE A 1 126 ? 19.383 -0.803 -11.890 1.00 92.62 126 ILE A C 1
ATOM 992 O O . ILE A 1 126 ? 18.813 -1.340 -10.933 1.00 92.62 126 ILE A O 1
ATOM 996 N N . MET A 1 127 ? 19.345 0.514 -12.100 1.00 91.62 127 MET A N 1
ATOM 997 C CA . MET A 1 127 ? 18.572 1.428 -11.260 1.00 91.62 127 MET A CA 1
ATOM 998 C C . MET A 1 127 ? 17.079 1.086 -11.314 1.00 91.62 127 MET A C 1
ATOM 1000 O O . MET A 1 127 ? 16.463 0.901 -10.264 1.00 91.62 127 MET A O 1
ATOM 1004 N N . ILE A 1 128 ? 16.516 0.901 -12.511 1.00 90.38 128 ILE A N 1
ATOM 1005 C CA . ILE A 1 128 ? 15.112 0.513 -12.706 1.00 90.38 128 ILE A CA 1
ATOM 1006 C C . ILE A 1 128 ? 14.808 -0.813 -11.993 1.00 90.38 128 ILE A C 1
ATOM 1008 O O . ILE A 1 128 ? 13.831 -0.906 -11.247 1.00 90.38 128 ILE A O 1
ATOM 1012 N N . CYS A 1 129 ? 15.676 -1.819 -12.132 1.00 92.69 129 CYS A N 1
ATOM 1013 C CA . CYS A 1 129 ? 15.552 -3.098 -11.430 1.00 92.69 129 CYS A CA 1
ATOM 1014 C C . CYS A 1 129 ? 15.490 -2.926 -9.903 1.00 92.69 129 CYS A C 1
ATOM 1016 O O . CYS A 1 129 ? 14.629 -3.508 -9.237 1.00 92.69 129 CYS A O 1
ATOM 1018 N N . ARG A 1 130 ? 16.374 -2.098 -9.331 1.00 93.81 130 ARG A N 1
ATOM 1019 C CA . ARG A 1 130 ? 16.391 -1.808 -7.888 1.00 93.81 130 ARG A CA 1
ATOM 1020 C C . ARG A 1 130 ? 15.119 -1.091 -7.438 1.00 93.81 130 ARG A C 1
ATOM 1022 O O . ARG A 1 130 ? 14.563 -1.463 -6.406 1.00 93.81 130 ARG A O 1
ATOM 1029 N N . ILE A 1 131 ? 14.635 -0.125 -8.219 1.00 93.56 131 ILE A N 1
ATOM 1030 C CA . ILE A 1 131 ? 13.387 0.596 -7.937 1.00 93.56 131 ILE A CA 1
ATOM 1031 C C . ILE A 1 131 ? 12.194 -0.370 -7.945 1.00 93.56 131 ILE A C 1
ATOM 1033 O O . ILE A 1 131 ? 11.385 -0.325 -7.021 1.00 93.56 131 ILE A O 1
ATOM 1037 N N . TYR A 1 132 ? 12.109 -1.307 -8.899 1.00 91.94 132 TYR A N 1
ATOM 1038 C CA . TYR A 1 132 ? 11.051 -2.329 -8.906 1.00 91.94 132 TYR A CA 1
ATOM 1039 C C . TYR A 1 132 ? 11.089 -3.246 -7.683 1.00 91.94 132 TYR A C 1
ATOM 1041 O O . TYR A 1 132 ? 10.043 -3.553 -7.108 1.00 91.94 132 TYR A O 1
ATOM 1049 N N . LYS A 1 133 ? 12.281 -3.665 -7.245 1.00 94.50 133 LYS A N 1
ATOM 1050 C CA . LYS A 1 133 ? 12.424 -4.484 -6.032 1.00 94.50 133 LYS A CA 1
ATOM 1051 C C . LYS A 1 133 ? 12.030 -3.714 -4.774 1.00 94.50 133 LYS A C 1
ATOM 1053 O O . LYS A 1 133 ? 11.333 -4.264 -3.923 1.00 94.50 133 LYS A O 1
ATOM 1058 N N . ALA A 1 134 ? 12.421 -2.443 -4.676 1.00 95.44 134 ALA A N 1
ATOM 1059 C CA . ALA A 1 134 ? 12.003 -1.569 -3.586 1.00 95.44 134 ALA A CA 1
ATOM 1060 C C . ALA A 1 134 ? 10.479 -1.381 -3.584 1.00 95.44 134 ALA A C 1
ATOM 1062 O O . ALA A 1 134 ? 9.834 -1.600 -2.562 1.00 95.44 134 ALA A O 1
ATOM 1063 N N . LEU A 1 135 ? 9.889 -1.068 -4.738 1.00 95.06 135 LEU A N 1
ATOM 1064 C CA . LEU A 1 135 ? 8.446 -0.943 -4.919 1.00 95.06 135 LEU A CA 1
ATOM 1065 C C . LEU A 1 135 ? 7.699 -2.199 -4.461 1.00 95.06 135 LEU A C 1
ATOM 1067 O O . LEU A 1 135 ? 6.705 -2.092 -3.742 1.00 95.06 135 LEU A O 1
ATOM 1071 N N . PHE A 1 136 ? 8.176 -3.383 -4.850 1.00 95.25 136 PHE A N 1
ATOM 1072 C CA . PHE A 1 136 ? 7.583 -4.649 -4.434 1.00 95.25 136 PHE A CA 1
ATOM 1073 C C . PHE A 1 136 ? 7.661 -4.839 -2.915 1.00 95.25 136 PHE A C 1
ATOM 1075 O O . PHE A 1 136 ? 6.647 -5.133 -2.282 1.00 95.25 136 PHE A O 1
ATOM 1082 N N . ALA A 1 137 ? 8.832 -4.606 -2.315 1.00 96.75 137 ALA A N 1
ATOM 1083 C CA . ALA A 1 137 ? 9.033 -4.733 -0.874 1.00 96.75 137 ALA A CA 1
ATOM 1084 C C . ALA A 1 137 ? 8.148 -3.762 -0.074 1.00 96.75 137 ALA A C 1
ATOM 1086 O O . ALA A 1 137 ? 7.482 -4.169 0.879 1.00 96.75 137 ALA A O 1
ATOM 1087 N N . PHE A 1 138 ? 8.076 -2.492 -0.482 1.00 96.81 138 PHE A N 1
ATOM 1088 C CA . PHE A 1 138 ? 7.219 -1.509 0.178 1.00 96.81 138 PHE A CA 1
ATOM 1089 C C . PHE A 1 138 ? 5.734 -1.785 -0.057 1.00 96.81 138 PHE A C 1
ATOM 1091 O O . PHE A 1 138 ? 4.944 -1.588 0.863 1.00 96.81 138 PHE A O 1
ATOM 1098 N N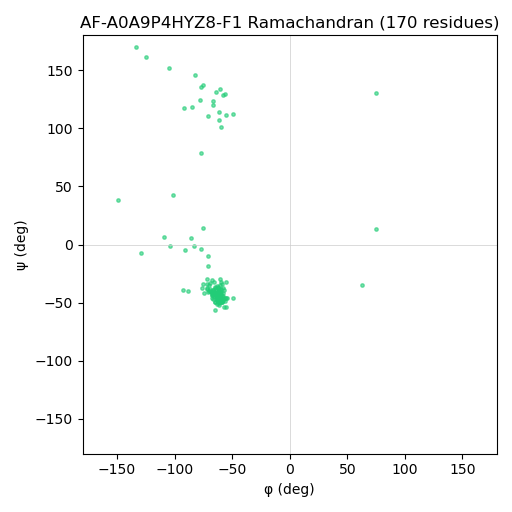 . SER A 1 139 ? 5.338 -2.314 -1.215 1.00 95.88 139 SER A N 1
ATOM 1099 C CA . SER A 1 139 ? 3.952 -2.742 -1.449 1.00 95.88 139 SER A CA 1
ATOM 1100 C C . SER A 1 139 ? 3.568 -3.932 -0.565 1.00 95.88 139 SER A C 1
ATOM 1102 O O . SER A 1 139 ? 2.489 -3.944 0.027 1.00 95.88 139 SER A O 1
ATOM 1104 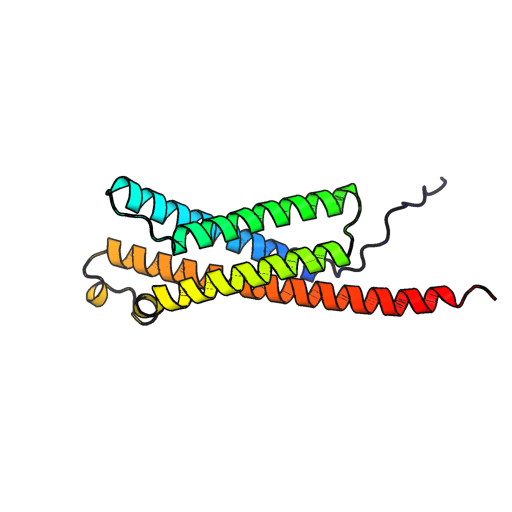N N . MET A 1 140 ? 4.475 -4.900 -0.400 1.00 96.44 140 MET A N 1
ATOM 1105 C CA . MET A 1 140 ? 4.304 -6.019 0.531 1.00 96.44 140 MET A CA 1
ATOM 1106 C C . MET A 1 140 ? 4.191 -5.524 1.978 1.00 96.44 140 MET A C 1
ATOM 1108 O O . MET A 1 140 ? 3.312 -5.971 2.714 1.00 96.44 140 MET A O 1
ATOM 1112 N N . LEU A 1 141 ? 5.024 -4.558 2.384 1.00 97.06 141 LEU A N 1
ATOM 1113 C CA . LEU A 1 141 ? 4.932 -3.922 3.699 1.00 97.06 141 LEU A CA 1
ATOM 1114 C C . LEU A 1 141 ? 3.568 -3.245 3.908 1.00 97.06 141 LEU A C 1
ATOM 1116 O O . LEU A 1 141 ? 2.978 -3.387 4.979 1.00 97.06 141 LEU A O 1
ATOM 1120 N N . GLY A 1 142 ? 3.039 -2.550 2.899 1.00 95.25 142 GLY A N 1
ATOM 1121 C CA . GLY A 1 142 ? 1.714 -1.918 2.937 1.00 95.25 142 GLY A CA 1
ATOM 1122 C C . GLY A 1 142 ? 0.589 -2.935 3.116 1.00 95.25 142 GLY A C 1
ATOM 1123 O O . GLY A 1 142 ? -0.272 -2.777 3.985 1.00 95.25 142 GLY A O 1
ATOM 1124 N N . PHE A 1 143 ? 0.650 -4.037 2.370 1.00 96.69 143 PHE A N 1
ATOM 1125 C CA . PHE A 1 143 ? -0.285 -5.153 2.495 1.00 96.69 143 PHE A CA 1
ATOM 1126 C C . PHE A 1 143 ? -0.238 -5.806 3.889 1.00 96.69 143 PHE A C 1
ATOM 1128 O O . PHE A 1 143 ? -1.272 -5.958 4.549 1.00 96.69 143 PHE A O 1
ATOM 1135 N N . LEU A 1 144 ? 0.957 -6.150 4.380 1.00 97.56 144 LEU A N 1
ATOM 1136 C CA . LEU A 1 144 ? 1.133 -6.815 5.676 1.00 97.56 144 LEU A CA 1
ATOM 1137 C C . LEU A 1 144 ? 0.771 -5.909 6.856 1.00 97.56 144 LEU A C 1
ATOM 1139 O O . LEU A 1 144 ? 0.132 -6.360 7.811 1.00 97.56 144 LEU A O 1
ATOM 1143 N N . SER A 1 145 ? 1.144 -4.631 6.795 1.00 96.12 145 SER A N 1
ATOM 1144 C CA . SER A 1 145 ? 0.798 -3.654 7.831 1.00 96.12 145 SER A CA 1
ATOM 1145 C C . SER A 1 145 ? -0.709 -3.398 7.879 1.00 96.12 145 SER A C 1
ATOM 1147 O O . SER A 1 145 ? -1.275 -3.376 8.970 1.00 96.12 145 SER A O 1
ATOM 1149 N N . THR A 1 146 ? -1.387 -3.326 6.729 1.00 95.50 146 THR A N 1
ATOM 1150 C CA . THR A 1 146 ? -2.855 -3.197 6.661 1.00 95.50 146 THR A CA 1
ATOM 1151 C C . THR A 1 146 ? -3.570 -4.444 7.171 1.00 95.50 146 THR A C 1
ATOM 1153 O O . THR A 1 146 ? -4.520 -4.336 7.946 1.00 95.50 146 THR A O 1
ATOM 1156 N N . THR A 1 147 ? -3.072 -5.634 6.827 1.00 96.69 147 THR A N 1
ATOM 1157 C CA . THR A 1 147 ? -3.581 -6.903 7.375 1.00 96.69 147 THR A CA 1
ATOM 1158 C C . THR A 1 147 ? -3.461 -6.919 8.899 1.00 96.69 147 THR A C 1
ATOM 1160 O O . THR A 1 147 ? -4.426 -7.191 9.612 1.00 96.69 147 THR A O 1
ATOM 1163 N N . SER A 1 148 ? -2.286 -6.561 9.414 1.00 96.00 148 SER A N 1
ATOM 1164 C CA . SER A 1 148 ? -2.012 -6.522 10.851 1.00 96.00 148 SER A CA 1
ATOM 1165 C C . SER A 1 148 ? -2.853 -5.463 11.573 1.00 96.00 148 SER A C 1
ATOM 1167 O O . SER A 1 148 ? -3.334 -5.715 12.678 1.00 96.00 148 SER A O 1
ATOM 1169 N N . ALA A 1 149 ? -3.087 -4.303 10.950 1.00 93.12 149 ALA A N 1
ATOM 1170 C CA . ALA A 1 149 ? -3.952 -3.251 11.483 1.00 93.12 149 ALA A CA 1
ATOM 1171 C C . ALA A 1 149 ? -5.406 -3.727 11.602 1.00 93.12 149 ALA A C 1
ATOM 1173 O O . ALA A 1 149 ? -6.023 -3.551 12.652 1.00 93.12 149 ALA A O 1
ATOM 1174 N N . LEU A 1 150 ? -5.926 -4.414 10.581 1.00 94.38 150 LEU A N 1
ATOM 1175 C CA . LEU A 1 150 ? -7.263 -5.001 10.626 1.00 94.38 150 LEU A CA 1
ATOM 1176 C C . LEU A 1 150 ? -7.384 -6.067 11.726 1.00 94.38 150 LEU A C 1
ATOM 1178 O O . LEU A 1 150 ? -8.364 -6.083 12.472 1.00 94.38 150 LEU A O 1
ATOM 1182 N N . LEU A 1 151 ? -6.381 -6.938 11.870 1.00 94.62 151 LEU A N 1
ATOM 1183 C CA . LEU A 1 151 ? -6.355 -7.941 12.940 1.00 94.62 151 LEU A CA 1
ATOM 1184 C C . LEU A 1 151 ? -6.354 -7.289 14.328 1.00 94.62 151 LEU A C 1
ATOM 1186 O O . LEU A 1 151 ? -7.094 -7.729 15.215 1.00 94.62 151 LEU A O 1
ATOM 1190 N N . LEU A 1 152 ? -5.572 -6.221 14.509 1.00 92.00 152 LEU A N 1
ATOM 1191 C CA . LEU A 1 152 ? -5.557 -5.441 15.742 1.00 92.00 152 LEU A CA 1
ATOM 1192 C C . LEU A 1 152 ? -6.930 -4.814 16.024 1.00 92.00 152 LEU A C 1
ATOM 1194 O O . LEU A 1 152 ? -7.422 -4.906 17.150 1.00 92.00 152 LEU A O 1
ATOM 1198 N N . ASP A 1 153 ? -7.576 -4.234 15.013 1.00 90.19 153 ASP A N 1
ATOM 1199 C CA . ASP A 1 153 ? -8.908 -3.641 15.142 1.00 90.19 153 ASP A CA 1
ATOM 1200 C C . ASP A 1 153 ? -9.963 -4.686 15.540 1.00 90.19 153 ASP A C 1
ATOM 1202 O O . ASP A 1 153 ? -10.759 -4.455 16.456 1.00 90.19 153 ASP A O 1
ATOM 1206 N N . ILE A 1 154 ? -9.941 -5.870 14.915 1.00 91.31 154 ILE A N 1
ATOM 1207 C CA . ILE A 1 154 ? -10.828 -6.994 15.254 1.00 91.31 154 ILE A CA 1
ATOM 1208 C C . ILE A 1 154 ? -10.583 -7.456 16.694 1.00 91.31 154 ILE A C 1
ATOM 1210 O O . ILE A 1 154 ? -11.539 -7.696 17.439 1.00 91.31 154 ILE A O 1
ATOM 1214 N N . TYR A 1 155 ? -9.318 -7.576 17.105 1.00 90.19 155 TYR A N 1
ATOM 1215 C CA . TYR A 1 155 ? -8.949 -7.950 18.469 1.00 90.19 155 TYR A CA 1
ATOM 1216 C C . TYR A 1 155 ? -9.496 -6.945 19.496 1.00 90.19 155 TYR A C 1
ATOM 1218 O O . TYR A 1 155 ? -10.154 -7.338 20.467 1.00 90.19 155 TYR A O 1
ATOM 1226 N N . VAL A 1 156 ? -9.287 -5.646 19.259 1.00 87.25 156 VAL A N 1
ATOM 1227 C CA . VAL A 1 156 ? -9.760 -4.567 20.139 1.00 87.25 156 VAL A CA 1
ATOM 1228 C C . VAL A 1 156 ? -11.287 -4.529 20.190 1.00 87.25 156 VAL A C 1
ATOM 1230 O O . VAL A 1 156 ? -11.859 -4.428 21.277 1.00 87.25 156 VAL A O 1
ATOM 1233 N N . TRP A 1 157 ? -11.966 -4.690 19.054 1.00 86.62 157 TRP A N 1
ATOM 1234 C CA . TRP A 1 157 ? -13.427 -4.731 18.991 1.00 86.62 157 TRP A CA 1
ATOM 1235 C C . TRP A 1 157 ? -14.014 -5.921 19.759 1.00 86.62 157 TRP A C 1
ATOM 1237 O O . TRP A 1 157 ? -14.903 -5.735 20.594 1.00 86.62 157 TRP A O 1
ATOM 1247 N N . LYS A 1 158 ? -13.465 -7.131 19.572 1.00 86.12 158 LYS A N 1
ATOM 1248 C CA . LYS A 1 158 ? -13.875 -8.322 20.336 1.00 86.12 158 LYS A CA 1
ATOM 1249 C C . LYS A 1 158 ? -13.694 -8.113 21.841 1.00 86.12 158 LYS A C 1
ATOM 1251 O O . LYS A 1 158 ? -14.569 -8.486 22.623 1.00 86.12 158 LYS A O 1
ATOM 1256 N N . ARG A 1 159 ? -12.584 -7.500 22.264 1.00 84.00 159 ARG A N 1
ATOM 1257 C CA . ARG A 1 159 ? -12.311 -7.209 23.681 1.00 84.00 159 ARG A CA 1
ATOM 1258 C C . ARG A 1 159 ? -13.245 -6.137 24.248 1.00 84.00 159 ARG A C 1
ATOM 1260 O O . ARG A 1 159 ? -13.683 -6.269 25.389 1.00 84.00 159 ARG A O 1
ATOM 1267 N N . SER A 1 160 ? -13.571 -5.117 23.457 1.00 79.69 160 SER A N 1
ATOM 1268 C CA . SER A 1 160 ? -14.519 -4.057 23.818 1.00 79.69 160 SER A CA 1
ATOM 1269 C C . SER A 1 160 ? -15.926 -4.616 24.059 1.00 79.69 160 SER A C 1
ATOM 1271 O O . SER A 1 160 ? -16.501 -4.349 25.111 1.00 79.69 160 SER A O 1
ATOM 1273 N N . ILE A 1 161 ? -16.437 -5.477 23.169 1.00 80.44 161 ILE A N 1
ATOM 1274 C CA . ILE A 1 161 ? -17.751 -6.124 23.347 1.00 80.44 161 ILE A CA 1
ATOM 1275 C C . ILE A 1 161 ? -17.777 -7.011 24.598 1.00 80.44 161 ILE A C 1
ATOM 1277 O O . ILE A 1 161 ? -18.739 -6.970 25.363 1.00 80.44 161 ILE A O 1
ATOM 1281 N N . ARG A 1 162 ? -16.720 -7.803 24.840 1.00 76.81 162 ARG A N 1
ATOM 1282 C CA . ARG A 1 162 ? -16.649 -8.679 26.025 1.00 76.81 162 ARG A CA 1
ATOM 1283 C C . ARG A 1 162 ? -16.661 -7.894 27.338 1.00 76.81 162 ARG A C 1
ATOM 1285 O O . ARG A 1 162 ? -17.313 -8.320 28.281 1.00 76.81 162 ARG A O 1
ATOM 1292 N N . ARG A 1 163 ? -15.965 -6.753 27.401 1.00 66.31 163 ARG A N 1
ATOM 1293 C CA . ARG A 1 163 ? -15.933 -5.887 28.595 1.00 66.31 163 ARG A CA 1
ATOM 1294 C C . ARG A 1 163 ? -17.217 -5.075 28.772 1.00 66.31 163 ARG A C 1
ATOM 1296 O O . ARG A 1 163 ? -17.650 -4.893 29.900 1.00 66.31 163 ARG A O 1
ATOM 1303 N N . GLY A 1 164 ? -17.857 -4.658 27.678 1.00 59.38 164 GLY A N 1
ATOM 1304 C CA . GLY A 1 164 ? -19.157 -3.982 27.721 1.00 59.38 164 GLY A CA 1
ATOM 1305 C C . GLY A 1 164 ? -20.259 -4.826 28.370 1.00 59.38 164 GLY A C 1
ATOM 1306 O O . GLY A 1 164 ? -21.100 -4.274 29.067 1.00 59.38 164 GLY A O 1
ATOM 1307 N N . LYS A 1 165 ? -20.203 -6.160 28.226 1.00 53.91 165 LYS A N 1
ATOM 1308 C CA . LYS A 1 165 ? -21.098 -7.090 28.937 1.00 53.91 165 LYS A CA 1
ATOM 1309 C C . LYS A 1 165 ? -20.870 -7.132 30.456 1.00 53.91 165 LYS A C 1
ATOM 1311 O O . LYS A 1 165 ? -21.819 -7.376 31.186 1.00 53.91 165 LYS A O 1
ATOM 1316 N N . TYR A 1 166 ? -19.645 -6.895 30.935 1.00 50.66 166 TYR A N 1
ATOM 1317 C CA . TYR A 1 166 ? -19.321 -6.951 32.370 1.00 50.66 166 TYR A CA 1
ATOM 1318 C C . TYR A 1 166 ? -19.815 -5.714 33.133 1.00 50.66 166 TYR A C 1
ATOM 1320 O O . TYR A 1 166 ? -20.344 -5.848 34.229 1.00 50.66 166 TYR A O 1
ATOM 1328 N N . ASN A 1 167 ? -19.741 -4.525 32.527 1.00 53.09 167 ASN A N 1
ATOM 1329 C CA . ASN A 1 167 ? -20.234 -3.285 33.148 1.00 53.09 167 ASN A CA 1
ATOM 1330 C C . ASN A 1 167 ? -21.770 -3.217 33.236 1.00 53.09 167 ASN A C 1
ATOM 1332 O O . ASN A 1 167 ? -22.310 -2.308 33.856 1.00 53.09 167 ASN A O 1
ATOM 1336 N N . GLN A 1 168 ? -22.481 -4.146 32.593 1.00 52.22 168 GLN A N 1
ATOM 1337 C CA . GLN A 1 168 ? -23.937 -4.245 32.670 1.00 52.22 168 GLN A CA 1
ATOM 1338 C C . GLN A 1 168 ? -24.420 -5.011 33.918 1.00 52.22 168 GLN A C 1
ATOM 1340 O O . GLN A 1 168 ? -25.626 -5.135 34.096 1.00 52.22 168 GLN A O 1
ATOM 1345 N N . MET A 1 169 ? -23.511 -5.512 34.773 1.00 49.31 169 MET A N 1
ATOM 1346 C CA . MET A 1 169 ? -23.847 -6.310 35.966 1.00 49.31 169 MET A CA 1
ATOM 1347 C C . MET A 1 169 ? -23.625 -5.596 37.319 1.00 49.31 169 MET A C 1
ATOM 1349 O O . MET A 1 169 ? -23.818 -6.219 38.354 1.00 49.31 169 MET A O 1
ATOM 1353 N N . GLU A 1 170 ? -23.276 -4.304 37.347 1.00 50.97 170 GLU A N 1
ATOM 1354 C CA . GLU A 1 170 ? -23.136 -3.495 38.585 1.00 50.97 170 GLU A CA 1
ATOM 1355 C C . GLU A 1 170 ? -24.359 -2.584 38.833 1.00 50.97 170 GLU A C 1
ATOM 1357 O O . GLU A 1 170 ? -24.230 -1.404 39.153 1.00 50.97 170 GLU A O 1
ATOM 1362 N N . GLY A 1 171 ? -25.567 -3.108 38.623 1.00 52.72 171 GLY A N 1
ATOM 1363 C CA . GLY A 1 171 ? -26.807 -2.330 38.724 1.00 52.72 171 GLY A CA 1
ATOM 1364 C C . GLY A 1 171 ? -28.022 -3.127 39.189 1.00 52.72 171 GLY A C 1
ATOM 1365 O O . GLY A 1 171 ? -29.108 -2.910 38.655 1.00 52.72 171 GLY A O 1
ATOM 1366 N N . LEU A 1 172 ? -27.831 -4.052 40.134 1.00 39.59 172 LEU A N 1
ATOM 1367 C CA . LEU A 1 172 ? -28.897 -4.637 40.953 1.00 39.59 172 LEU A CA 1
ATOM 1368 C C . LEU A 1 172 ? -28.594 -4.367 42.425 1.00 39.59 172 LEU A C 1
ATOM 1370 O O . LEU A 1 172 ? -27.496 -4.776 42.862 1.00 39.59 172 LEU A O 1
#

pLDDT: mean 85.68, std 13.88, range [39.59, 97.56]